Protein AF-A0A9D2KM12-F1 (afdb_monomer_lite)

Sequence (79 aa):
MKIVEVQERTPDLISRLLAVWEGSVRATHLFLSDGEIKSIKEYVPQAKGFYERMGFRVYKRTDYDEQGNPYPLLYMNLI

Secondary structure (DSSP, 8-state):
------S---HHHHHHHHHHHHHHHHHH-TTS-HHHHHHHHHHTTTHHHHHHHTTEEEEEEESS-TTS-S-PEEEEEE-

pLDDT: mean 92.52, std 5.44, range [70.94, 98.19]

Radius of gyration: 14.52 Å; chains: 1; bounding box: 33×31×32 Å

InterPro domains:
  IPR016181 Acyl-CoA N-acyltransferase [SSF55729] (44-77)

Structure (mmCIF, N/CA/C/O backbone):
data_AF-A0A9D2KM12-F1
#
_entry.id   AF-A0A9D2KM12-F1
#
loop_
_atom_site.group_PDB
_atom_site.id
_atom_site.type_s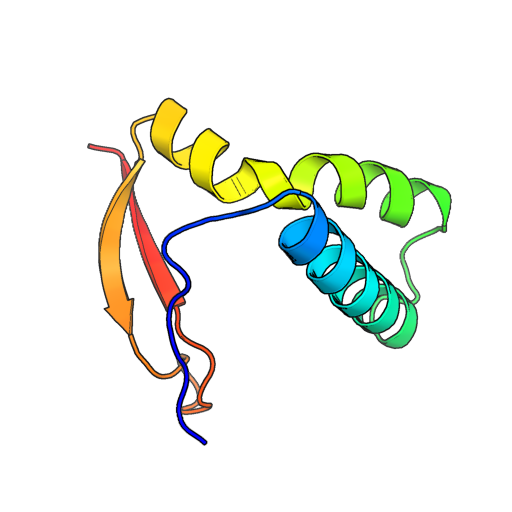ymbol
_atom_site.label_atom_id
_atom_site.label_alt_id
_atom_site.label_comp_id
_atom_site.label_asym_id
_atom_site.label_entity_id
_atom_site.label_seq_id
_atom_site.pdbx_PDB_ins_code
_atom_site.Cartn_x
_atom_site.Cartn_y
_atom_site.Cartn_z
_atom_site.occupancy
_atom_site.B_iso_or_equiv
_atom_site.auth_seq_id
_atom_site.auth_comp_id
_atom_site.auth_asym_id
_atom_site.auth_atom_id
_atom_site.pdbx_PDB_model_num
ATOM 1 N N . MET A 1 1 ? -16.326 -15.182 0.549 1.00 70.94 1 MET A N 1
ATOM 2 C CA . MET A 1 1 ? -14.909 -15.026 0.950 1.00 70.94 1 MET A CA 1
ATOM 3 C C . MET A 1 1 ? -14.881 -14.292 2.283 1.00 70.94 1 MET A C 1
ATOM 5 O O . MET A 1 1 ? -15.627 -13.334 2.417 1.00 70.94 1 MET A O 1
ATOM 9 N N . LYS A 1 2 ? -14.115 -14.756 3.280 1.00 75.81 2 LYS A N 1
ATOM 10 C CA . LYS A 1 2 ? -13.996 -14.074 4.582 1.00 75.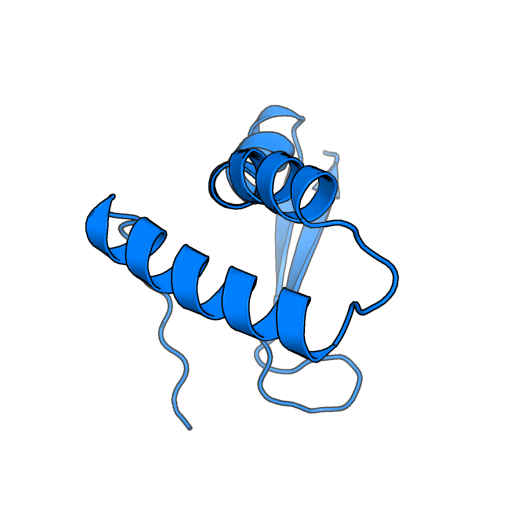81 2 LYS A CA 1
ATOM 11 C C . LYS A 1 2 ? -12.687 -13.293 4.600 1.00 75.81 2 LYS A C 1
ATOM 13 O O . LYS A 1 2 ? -11.630 -13.903 4.479 1.00 75.81 2 LYS A O 1
ATOM 18 N N . ILE A 1 3 ? -12.763 -11.973 4.728 1.00 77.88 3 ILE A N 1
ATOM 19 C CA . ILE A 1 3 ? -11.580 -11.114 4.830 1.00 77.88 3 ILE A CA 1
ATOM 20 C C . ILE A 1 3 ? -11.255 -10.936 6.307 1.00 77.88 3 ILE A C 1
ATOM 22 O O . ILE A 1 3 ? -12.126 -10.587 7.102 1.00 77.88 3 ILE A O 1
ATOM 26 N N . VAL A 1 4 ? -10.011 -11.227 6.674 1.00 81.81 4 VAL A N 1
ATOM 27 C CA . VAL A 1 4 ? -9.526 -11.147 8.053 1.00 81.81 4 VAL A CA 1
ATOM 28 C C . VAL A 1 4 ? -8.451 -10.075 8.119 1.00 81.81 4 VAL A C 1
ATOM 30 O O . VAL A 1 4 ? -7.509 -10.087 7.329 1.00 81.81 4 VAL A O 1
ATOM 33 N N . GLU A 1 5 ? -8.603 -9.143 9.055 1.00 81.62 5 GLU A N 1
ATOM 34 C CA . GLU A 1 5 ? -7.582 -8.140 9.331 1.00 81.62 5 GLU A CA 1
ATOM 35 C C . GLU A 1 5 ? -6.464 -8.754 10.172 1.00 81.62 5 GLU A C 1
ATOM 37 O O . GLU A 1 5 ? -6.707 -9.341 11.229 1.00 81.62 5 GLU A O 1
ATOM 42 N N . VAL A 1 6 ? -5.230 -8.612 9.694 1.00 85.56 6 VAL A N 1
ATOM 43 C CA . VAL A 1 6 ? -4.046 -9.031 10.438 1.00 85.56 6 VAL A CA 1
ATOM 44 C C . VAL A 1 6 ? -3.586 -7.871 11.315 1.00 85.56 6 VAL A C 1
ATOM 46 O O . VAL A 1 6 ? -3.299 -6.787 10.810 1.00 85.56 6 VAL A O 1
ATOM 49 N N . GLN A 1 7 ? -3.502 -8.116 12.623 1.00 81.81 7 GLN A N 1
ATOM 50 C CA . GLN A 1 7 ? -3.072 -7.114 13.604 1.00 81.81 7 GLN A CA 1
ATOM 51 C C . GLN A 1 7 ? -1.558 -6.857 13.539 1.00 81.81 7 GLN A C 1
ATOM 53 O O . GLN A 1 7 ? -1.111 -5.719 13.655 1.00 81.81 7 GLN A O 1
ATOM 58 N N . GLU A 1 8 ? -0.762 -7.903 13.301 1.00 88.69 8 GLU A N 1
ATOM 59 C CA . GLU A 1 8 ? 0.699 -7.823 13.299 1.00 88.69 8 GLU A CA 1
ATOM 60 C C . GLU A 1 8 ? 1.284 -7.873 11.880 1.00 88.69 8 GLU A C 1
ATOM 62 O O . GLU A 1 8 ? 1.090 -8.823 11.121 1.00 88.69 8 GLU A O 1
ATOM 67 N N . ARG A 1 9 ? 2.043 -6.839 11.515 1.00 89.00 9 ARG A N 1
ATOM 68 C CA . ARG A 1 9 ? 2.682 -6.703 10.199 1.00 89.00 9 ARG A CA 1
ATOM 69 C C . ARG A 1 9 ? 4.111 -7.235 10.228 1.00 89.00 9 ARG A C 1
ATOM 71 O O . ARG A 1 9 ? 5.063 -6.461 10.149 1.00 89.00 9 ARG A O 1
ATOM 78 N N . THR A 1 10 ? 4.262 -8.549 10.365 1.00 94.12 10 THR A N 1
ATOM 79 C CA . THR A 1 10 ? 5.593 -9.172 10.398 1.00 94.12 10 THR A CA 1
ATOM 80 C C . THR A 1 10 ? 6.354 -8.937 9.081 1.00 94.12 10 THR A C 1
ATOM 82 O O . THR A 1 10 ? 5.729 -8.845 8.018 1.00 94.12 10 THR A O 1
ATOM 85 N N . PRO A 1 11 ? 7.700 -8.863 9.101 1.00 93.94 11 PRO A N 1
ATOM 86 C CA . PRO A 1 11 ? 8.490 -8.656 7.884 1.00 93.94 11 PRO A CA 1
ATOM 87 C C . PRO A 1 11 ? 8.244 -9.711 6.794 1.00 93.94 11 PRO A C 1
ATOM 89 O O . PRO A 1 11 ? 8.200 -9.371 5.612 1.00 93.94 11 PRO A O 1
ATOM 92 N N . ASP A 1 12 ? 8.036 -10.976 7.178 1.00 95.44 12 ASP A N 1
ATOM 93 C CA . ASP A 1 12 ? 7.717 -12.066 6.245 1.00 95.44 12 ASP A CA 1
ATOM 94 C C . ASP A 1 12 ? 6.376 -11.834 5.537 1.00 95.44 12 ASP A C 1
ATOM 96 O O . ASP A 1 12 ? 6.298 -11.860 4.306 1.00 95.44 12 ASP A O 1
ATOM 100 N N . LEU A 1 13 ? 5.328 -11.512 6.306 1.00 94.00 13 LEU A N 1
ATOM 101 C CA . LEU A 1 13 ? 4.011 -11.212 5.755 1.00 94.00 13 LEU A CA 1
ATOM 102 C C . LEU A 1 13 ? 4.080 -10.036 4.777 1.00 94.00 13 LEU A C 1
ATOM 104 O O . LEU A 1 13 ? 3.543 -10.117 3.674 1.00 94.00 13 LEU A O 1
ATOM 108 N N . ILE A 1 14 ? 4.767 -8.959 5.160 1.00 93.75 14 ILE A N 1
ATOM 109 C CA . ILE A 1 14 ? 4.939 -7.781 4.306 1.00 93.75 14 ILE A CA 1
ATOM 110 C C . ILE A 1 14 ? 5.690 -8.141 3.025 1.00 93.75 14 ILE A C 1
ATOM 112 O O . ILE A 1 14 ? 5.269 -7.734 1.945 1.00 93.75 14 ILE A O 1
ATOM 116 N N . SER A 1 15 ? 6.738 -8.959 3.112 1.00 95.38 15 SER A N 1
ATOM 117 C CA . SER A 1 15 ? 7.506 -9.407 1.945 1.00 95.38 15 SER A CA 1
ATOM 118 C C . SER A 1 15 ? 6.644 -10.214 0.969 1.00 95.38 15 SER A C 1
ATOM 120 O O . SER A 1 15 ? 6.688 -9.986 -0.241 1.00 95.38 15 SER A O 1
ATOM 122 N N . ARG A 1 16 ? 5.790 -11.106 1.487 1.00 96.25 16 ARG A N 1
ATOM 123 C CA . ARG A 1 16 ? 4.840 -11.890 0.683 1.00 96.25 16 ARG A CA 1
ATOM 124 C C . ARG A 1 16 ? 3.777 -11.013 0.024 1.00 96.25 16 ARG A C 1
ATOM 126 O O . ARG A 1 16 ? 3.493 -11.189 -1.159 1.00 96.25 16 ARG A O 1
ATOM 133 N N . LEU A 1 17 ? 3.216 -10.050 0.755 1.00 94.88 17 LEU A N 1
ATOM 134 C CA . LEU A 1 17 ? 2.237 -9.106 0.207 1.00 94.88 17 LEU A CA 1
ATOM 135 C C . LEU A 1 17 ? 2.860 -8.192 -0.855 1.00 94.88 17 LEU A C 1
ATOM 137 O O . LEU A 1 17 ? 2.234 -7.940 -1.881 1.00 94.88 17 LEU A O 1
ATOM 141 N N . LEU A 1 18 ? 4.107 -7.757 -0.659 1.00 96.75 18 LEU A N 1
ATOM 142 C CA . LEU A 1 18 ? 4.848 -6.977 -1.649 1.00 96.75 18 LEU A CA 1
ATOM 143 C C . LEU A 1 18 ? 5.096 -7.752 -2.947 1.00 96.75 18 LEU A C 1
ATOM 145 O O . LEU A 1 18 ? 5.079 -7.145 -4.015 1.00 96.75 18 LEU A O 1
ATOM 149 N N . ALA A 1 19 ? 5.311 -9.069 -2.879 1.00 97.31 19 ALA A N 1
ATOM 150 C CA . ALA A 1 19 ? 5.447 -9.90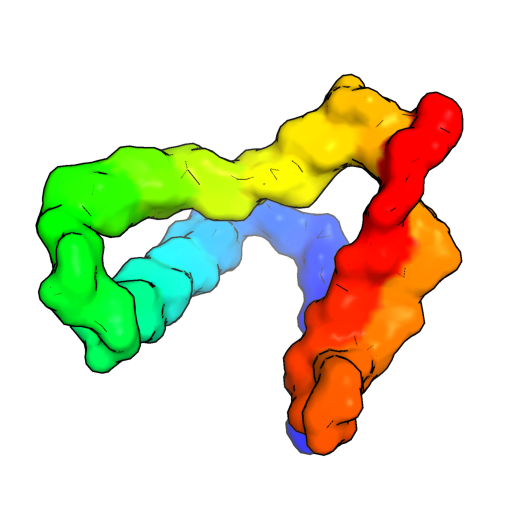2 -4.074 1.00 97.31 19 ALA A CA 1
ATOM 151 C C . ALA A 1 19 ? 4.133 -9.974 -4.872 1.00 97.31 19 ALA A C 1
ATOM 153 O O . ALA A 1 19 ? 4.141 -9.823 -6.093 1.00 97.31 19 ALA A O 1
ATOM 154 N N . VAL A 1 20 ? 2.997 -10.143 -4.184 1.00 97.00 20 VAL A N 1
ATOM 155 C CA . VAL A 1 20 ? 1.663 -10.139 -4.815 1.00 97.00 20 VAL A CA 1
ATOM 156 C C . VAL A 1 20 ? 1.348 -8.774 -5.429 1.00 97.00 20 VAL A C 1
ATOM 158 O O . VAL A 1 20 ? 0.871 -8.697 -6.564 1.00 97.00 20 VAL A O 1
ATOM 161 N N . TRP A 1 21 ? 1.639 -7.697 -4.697 1.00 97.25 21 TRP A N 1
ATOM 162 C CA . TRP A 1 21 ? 1.472 -6.329 -5.177 1.00 97.25 21 TRP A CA 1
ATOM 163 C C . TRP A 1 21 ? 2.312 -6.077 -6.434 1.00 97.25 21 TRP A C 1
ATOM 165 O O . TRP A 1 21 ? 1.765 -5.654 -7.449 1.00 97.25 21 TRP A O 1
ATOM 175 N N . GLU A 1 22 ? 3.605 -6.417 -6.411 1.00 97.94 22 GLU A N 1
ATOM 176 C CA . GLU A 1 22 ? 4.493 -6.206 -7.557 1.00 97.94 22 GLU A CA 1
ATOM 177 C C . GLU A 1 22 ? 4.014 -6.984 -8.789 1.00 97.94 22 GLU A C 1
ATOM 179 O O . GLU A 1 22 ? 3.944 -6.415 -9.877 1.00 97.94 22 GLU A O 1
ATOM 184 N N . GLY A 1 23 ? 3.626 -8.255 -8.628 1.00 97.94 23 GLY A N 1
ATOM 185 C CA . GLY A 1 23 ? 3.080 -9.056 -9.727 1.00 97.94 23 GLY A CA 1
ATOM 186 C C . GLY A 1 23 ? 1.812 -8.446 -10.336 1.00 97.94 23 GLY A C 1
ATOM 187 O O . GLY A 1 23 ? 1.679 -8.388 -11.557 1.00 97.94 23 GLY A O 1
ATOM 188 N N . SER A 1 24 ? 0.913 -7.925 -9.497 1.00 97.81 24 SER A N 1
ATOM 189 C CA . SER A 1 24 ? -0.340 -7.293 -9.938 1.00 97.81 24 SER A CA 1
ATOM 190 C C . SER A 1 24 ? -0.096 -5.970 -10.673 1.00 97.81 24 SER A C 1
ATOM 192 O O . SER A 1 24 ? -0.719 -5.706 -11.705 1.00 97.81 24 SER A O 1
ATOM 194 N N . VAL A 1 25 ? 0.840 -5.153 -10.176 1.00 97.50 25 VAL A N 1
ATOM 195 C CA . VAL A 1 25 ? 1.244 -3.890 -10.814 1.00 97.50 25 VAL A CA 1
ATOM 196 C C . VAL A 1 25 ? 1.875 -4.173 -12.171 1.00 97.50 25 VAL A C 1
ATOM 198 O O . VAL A 1 25 ? 1.425 -3.619 -13.169 1.00 97.50 25 VAL A O 1
ATOM 201 N N . ARG A 1 26 ? 2.832 -5.104 -12.244 1.00 97.81 26 ARG A N 1
ATOM 202 C CA . ARG A 1 26 ? 3.469 -5.509 -13.508 1.00 97.81 26 ARG A CA 1
ATOM 203 C C . ARG A 1 26 ? 2.470 -6.033 -14.541 1.00 97.81 26 ARG A C 1
ATOM 205 O O . ARG A 1 26 ? 2.665 -5.814 -15.729 1.00 97.81 26 ARG A O 1
ATOM 212 N N . ALA A 1 27 ? 1.407 -6.707 -14.100 1.00 98.19 27 ALA A N 1
ATOM 213 C CA . ALA A 1 27 ? 0.394 -7.263 -14.994 1.00 98.19 27 ALA A CA 1
ATOM 214 C C . ALA A 1 27 ? -0.560 -6.213 -15.594 1.00 98.19 27 ALA A C 1
ATOM 216 O O . ALA A 1 27 ? -1.122 -6.451 -16.659 1.00 98.19 27 ALA A O 1
ATOM 217 N N . THR A 1 28 ? -0.777 -5.077 -14.922 1.00 97.69 28 THR A N 1
ATOM 218 C CA . THR A 1 28 ? -1.841 -4.118 -15.289 1.00 97.69 28 THR A CA 1
ATOM 219 C C . THR A 1 28 ? -1.337 -2.708 -15.601 1.00 97.69 28 THR A C 1
ATOM 221 O O . THR A 1 28 ? -1.927 -2.013 -16.422 1.00 97.69 28 THR A O 1
ATOM 224 N N . HIS A 1 29 ? -0.228 -2.281 -15.000 1.00 96.69 29 HIS A N 1
ATOM 225 C CA . HIS A 1 29 ? 0.330 -0.935 -15.130 1.00 96.69 29 HIS A CA 1
ATOM 226 C C . HIS A 1 29 ? 1.501 -0.927 -16.123 1.00 96.69 29 HIS A C 1
ATOM 228 O O . HIS A 1 29 ? 2.623 -0.567 -15.779 1.00 96.69 29 HIS A O 1
ATOM 234 N N . LEU A 1 30 ? 1.227 -1.309 -17.378 1.00 97.25 30 LEU A N 1
ATOM 235 C CA . LEU A 1 30 ? 2.223 -1.427 -18.464 1.00 97.25 30 LEU A CA 1
ATOM 236 C C . LEU A 1 30 ? 2.919 -0.102 -18.840 1.00 97.25 30 LEU A C 1
ATOM 238 O O . LEU A 1 30 ? 3.839 -0.094 -19.652 1.00 97.25 30 LEU A O 1
ATOM 242 N N . PHE A 1 31 ? 2.459 1.016 -18.278 1.00 97.62 31 PHE A N 1
ATOM 243 C CA . PHE A 1 31 ? 3.032 2.345 -18.468 1.00 97.62 31 PHE A CA 1
ATOM 244 C C . PHE A 1 31 ? 4.180 2.662 -17.496 1.00 97.62 31 PHE A C 1
ATOM 246 O O . PHE A 1 31 ? 4.883 3.644 -17.712 1.00 97.62 31 PHE A O 1
ATOM 253 N N . LEU A 1 32 ? 4.358 1.869 -16.433 1.00 97.75 32 LEU A N 1
ATOM 254 C CA . LEU A 1 32 ? 5.445 2.040 -15.470 1.00 97.75 32 LEU A CA 1
ATOM 255 C C . LEU A 1 32 ? 6.677 1.245 -15.901 1.00 97.75 32 LEU A C 1
ATOM 257 O O . LEU A 1 32 ? 6.584 0.079 -16.288 1.0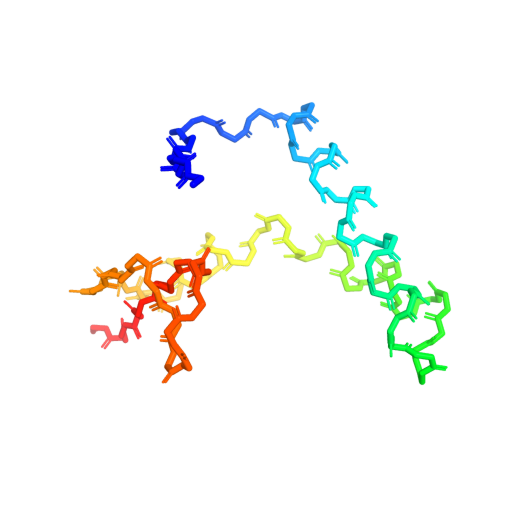0 97.75 32 LEU A O 1
ATOM 261 N N . SER A 1 33 ? 7.848 1.853 -15.758 1.00 98.12 33 SER A N 1
ATOM 262 C CA . SER A 1 33 ? 9.126 1.161 -15.897 1.00 98.12 33 SER A CA 1
ATOM 263 C C . SER A 1 33 ? 9.454 0.301 -14.670 1.00 98.12 33 SER A C 1
ATOM 265 O O . SER A 1 33 ? 8.976 0.534 -13.557 1.00 98.12 33 SER A O 1
ATOM 267 N N . ASP A 1 34 ? 10.365 -0.660 -14.840 1.00 97.12 34 ASP A N 1
ATOM 268 C CA . ASP A 1 34 ? 10.886 -1.475 -13.734 1.00 97.12 34 ASP A CA 1
ATOM 269 C C . ASP A 1 34 ? 11.509 -0.642 -12.609 1.00 97.12 34 ASP A C 1
ATOM 271 O O . ASP A 1 34 ? 11.439 -1.027 -11.439 1.00 97.12 34 ASP A O 1
ATOM 275 N N . GLY A 1 35 ? 12.134 0.484 -12.962 1.00 97.88 35 GLY A N 1
ATOM 276 C CA . GLY A 1 35 ? 12.710 1.417 -11.999 1.00 97.88 35 GLY A CA 1
ATOM 277 C C . GLY A 1 35 ? 11.632 2.064 -11.137 1.00 97.88 35 GLY A C 1
ATOM 278 O O . GLY A 1 35 ? 11.724 2.022 -9.914 1.00 97.88 35 GLY A O 1
ATOM 279 N N . GLU A 1 36 ? 10.571 2.578 -11.761 1.00 98.00 36 GLU A N 1
ATOM 280 C CA . GLU A 1 36 ? 9.449 3.204 -11.053 1.00 98.00 36 GLU A CA 1
ATOM 281 C C . GLU A 1 36 ? 8.713 2.208 -10.157 1.00 98.00 36 GLU A C 1
ATOM 283 O O . GLU A 1 36 ? 8.417 2.527 -9.006 1.00 98.00 36 GLU A O 1
ATOM 288 N N . ILE A 1 37 ? 8.478 0.978 -10.633 1.00 97.88 37 ILE A N 1
ATOM 289 C CA . ILE A 1 37 ? 7.861 -0.075 -9.814 1.00 97.88 37 ILE A CA 1
ATOM 290 C C . ILE A 1 37 ? 8.711 -0.345 -8.569 1.00 97.88 37 ILE A C 1
ATOM 292 O O . ILE A 1 37 ? 8.164 -0.423 -7.467 1.00 97.88 37 ILE A O 1
ATOM 296 N N . LYS A 1 38 ? 10.041 -0.452 -8.714 1.00 96.62 38 LYS A N 1
ATOM 297 C CA . LYS A 1 38 ? 10.953 -0.651 -7.576 1.00 96.62 38 LYS A CA 1
ATOM 298 C C . LYS A 1 38 ? 10.912 0.522 -6.601 1.00 96.62 38 LYS A C 1
ATOM 300 O O . LYS A 1 38 ? 10.759 0.279 -5.410 1.00 96.62 38 LYS A O 1
ATOM 305 N N . SER A 1 39 ? 10.979 1.760 -7.089 1.00 96.69 39 SER A N 1
ATOM 306 C CA . SER A 1 39 ? 10.907 2.950 -6.235 1.00 96.69 39 SER A CA 1
ATOM 307 C C . SER A 1 39 ? 9.576 3.047 -5.487 1.00 96.69 39 SER A C 1
ATOM 309 O O . SER A 1 39 ? 9.568 3.312 -4.293 1.00 96.69 39 SER A O 1
ATOM 311 N N . ILE A 1 40 ? 8.441 2.770 -6.137 1.00 96.38 40 ILE A N 1
ATOM 312 C CA . ILE A 1 40 ? 7.130 2.773 -5.467 1.00 96.38 40 ILE A CA 1
ATOM 313 C C . ILE A 1 40 ? 7.069 1.671 -4.401 1.00 96.38 40 ILE A C 1
ATOM 315 O O . ILE A 1 40 ? 6.595 1.920 -3.291 1.00 96.38 40 ILE A O 1
ATOM 319 N N . LYS A 1 41 ? 7.581 0.470 -4.710 1.00 96.00 41 LYS A N 1
ATOM 320 C CA . LYS A 1 41 ? 7.588 -0.689 -3.801 1.00 96.00 41 LYS A CA 1
ATOM 321 C C . LYS A 1 41 ? 8.203 -0.365 -2.439 1.00 96.00 41 LYS A C 1
ATOM 323 O O . LYS A 1 41 ? 7.731 -0.885 -1.429 1.00 96.00 41 LYS A O 1
ATOM 328 N N . GLU A 1 42 ? 9.222 0.493 -2.404 1.00 94.88 42 GLU A N 1
ATOM 329 C CA . GLU A 1 42 ? 9.906 0.903 -1.173 1.00 94.88 42 GLU A CA 1
ATOM 330 C C . GLU A 1 42 ? 8.995 1.649 -0.192 1.00 94.88 42 GLU A C 1
ATOM 332 O O . GLU A 1 42 ? 9.219 1.532 1.012 1.00 94.88 42 GLU A O 1
ATOM 337 N N . TYR A 1 43 ? 7.963 2.350 -0.687 1.00 93.00 43 TYR A N 1
ATOM 338 C CA . TYR A 1 43 ? 7.035 3.171 0.107 1.00 93.00 43 TYR A CA 1
ATOM 339 C C . TYR A 1 43 ? 5.722 2.462 0.485 1.00 93.00 43 TYR A C 1
ATOM 341 O O . TYR A 1 43 ? 5.004 2.901 1.392 1.00 93.00 43 TYR A O 1
ATOM 349 N N . VAL A 1 44 ? 5.373 1.371 -0.206 1.00 92.88 44 VAL A N 1
ATOM 350 C CA . VAL A 1 44 ? 4.094 0.660 -0.012 1.00 92.88 44 VAL A CA 1
ATOM 351 C C . VAL A 1 44 ? 3.890 0.195 1.440 1.00 92.88 44 VAL A C 1
ATOM 353 O O . VAL A 1 44 ? 2.811 0.442 1.989 1.00 92.88 44 VAL A O 1
ATOM 356 N N . PRO A 1 45 ? 4.874 -0.429 2.124 1.00 92.88 45 PRO A N 1
ATOM 357 C CA . PRO A 1 45 ? 4.667 -0.916 3.489 1.00 92.88 45 PRO A CA 1
ATOM 358 C C . PRO A 1 45 ? 4.410 0.192 4.515 1.00 92.88 45 PRO A C 1
ATOM 360 O O . PRO A 1 45 ? 3.714 -0.033 5.510 1.00 92.88 45 PRO A O 1
ATOM 363 N N . GLN A 1 46 ? 4.972 1.382 4.293 1.00 90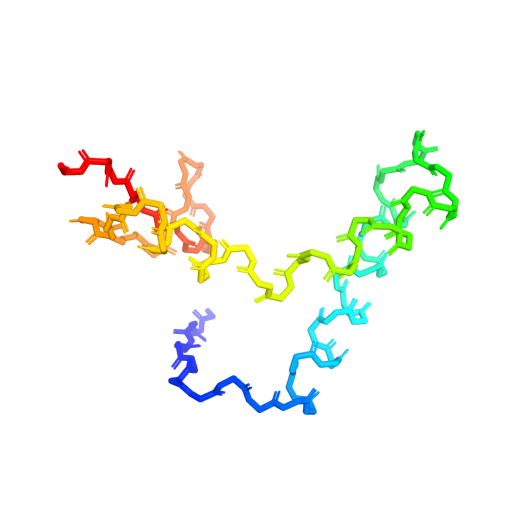.88 46 GLN A N 1
ATOM 364 C CA . GLN A 1 46 ? 4.948 2.488 5.247 1.00 90.88 46 GLN A CA 1
ATOM 365 C C . GLN A 1 46 ? 3.768 3.436 5.020 1.00 90.88 46 GLN A C 1
ATOM 367 O O . GLN A 1 46 ? 3.498 4.247 5.904 1.00 90.88 46 GLN A O 1
ATOM 372 N N . ALA A 1 47 ? 3.039 3.323 3.903 1.00 89.31 47 ALA A N 1
ATOM 373 C CA . ALA A 1 47 ? 1.980 4.255 3.510 1.00 89.31 47 ALA A CA 1
ATOM 374 C C . ALA A 1 47 ? 0.965 4.542 4.633 1.00 89.31 47 ALA A C 1
ATOM 376 O O . ALA A 1 47 ? 0.720 5.698 4.968 1.00 89.31 47 ALA A O 1
ATOM 377 N N . LYS A 1 48 ? 0.435 3.504 5.300 1.00 86.94 48 LYS A N 1
ATOM 378 C CA . LYS A 1 48 ? -0.502 3.688 6.430 1.00 86.94 48 LYS A CA 1
ATOM 379 C C . LYS A 1 48 ? 0.125 4.497 7.571 1.00 86.94 48 LYS A C 1
ATOM 381 O O . LYS A 1 48 ? -0.459 5.478 8.016 1.00 86.94 48 LYS A O 1
ATOM 386 N N . GLY A 1 49 ? 1.323 4.105 8.006 1.00 89.12 49 GLY A N 1
ATOM 387 C CA . GLY A 1 49 ? 2.030 4.785 9.093 1.00 89.12 49 GLY A CA 1
ATOM 388 C C . GLY A 1 49 ? 2.458 6.209 8.727 1.00 89.12 49 GLY A C 1
ATOM 389 O O . GLY A 1 49 ? 2.544 7.068 9.597 1.00 89.12 49 GLY A O 1
ATOM 390 N N . PHE A 1 50 ? 2.706 6.482 7.444 1.00 91.31 50 PHE A N 1
ATOM 391 C CA . PHE A 1 50 ? 2.966 7.827 6.942 1.00 91.31 50 PHE A CA 1
ATOM 392 C C . PHE A 1 50 ? 1.753 8.741 7.153 1.00 91.31 50 PHE A C 1
ATOM 394 O O . PHE A 1 50 ? 1.903 9.783 7.788 1.00 91.31 50 PHE A O 1
ATOM 401 N N . TYR A 1 51 ? 0.556 8.325 6.725 1.00 90.62 51 TYR A N 1
ATOM 402 C CA . TYR A 1 51 ? -0.666 9.108 6.939 1.00 90.62 51 TYR A CA 1
ATOM 403 C C . TYR A 1 51 ? -0.985 9.287 8.428 1.00 90.62 51 TYR A C 1
ATOM 405 O O . TYR A 1 51 ? -1.300 10.394 8.857 1.00 90.62 51 TYR A O 1
ATOM 413 N N . GLU A 1 52 ? -0.813 8.241 9.239 1.00 91.44 52 GLU A N 1
ATOM 414 C CA . GLU A 1 52 ? -0.991 8.332 10.695 1.00 91.44 52 GLU A CA 1
ATOM 415 C C . GLU A 1 52 ? -0.043 9.362 11.331 1.00 91.44 52 GLU A C 1
ATOM 417 O O . GLU A 1 52 ? -0.472 10.172 12.152 1.00 91.44 52 GLU A O 1
ATOM 422 N N . ARG A 1 53 ? 1.232 9.400 10.916 1.00 93.06 53 ARG A N 1
ATOM 423 C CA . ARG A 1 53 ? 2.199 10.411 11.385 1.00 93.06 53 ARG A CA 1
ATOM 424 C C . ARG A 1 53 ? 1.887 11.823 10.899 1.00 93.06 53 ARG A C 1
ATOM 426 O O . ARG A 1 53 ? 2.219 12.775 11.595 1.00 93.06 53 ARG A O 1
ATOM 433 N N . MET A 1 54 ? 1.252 11.965 9.739 1.00 93.12 54 MET A N 1
ATOM 434 C CA . MET A 1 54 ? 0.753 13.254 9.252 1.00 93.12 54 MET A CA 1
ATOM 435 C C . MET A 1 54 ? -0.490 13.748 10.010 1.00 93.12 54 MET A C 1
ATOM 437 O O . MET A 1 54 ? -0.980 14.830 9.710 1.00 93.12 54 MET A O 1
ATOM 441 N N . GLY A 1 55 ? -1.003 12.982 10.980 1.00 94.25 55 GLY A N 1
ATOM 442 C CA . GLY A 1 55 ? -2.179 13.343 11.773 1.00 94.25 55 GLY A CA 1
ATOM 443 C C . GLY A 1 55 ? -3.495 12.803 11.215 1.00 94.25 55 GLY A C 1
ATOM 444 O O . GLY A 1 55 ? -4.545 13.042 11.812 1.00 94.25 55 GLY A O 1
ATOM 445 N N . PHE A 1 56 ? -3.465 12.041 10.117 1.00 96.00 56 PHE A N 1
ATOM 446 C CA . PHE A 1 56 ? -4.672 11.400 9.612 1.00 96.00 56 PHE A CA 1
ATOM 447 C C . PHE A 1 56 ? -5.111 10.273 10.540 1.00 96.00 56 PHE A C 1
ATOM 449 O O . PHE A 1 56 ? -4.298 9.465 10.996 1.00 96.00 56 PHE A O 1
ATOM 456 N N . ARG A 1 57 ? -6.419 10.160 10.769 1.00 93.81 57 ARG A N 1
ATOM 457 C CA . ARG A 1 57 ? -6.999 9.034 11.506 1.00 93.81 57 ARG A CA 1
ATOM 458 C C . ARG A 1 57 ? -8.067 8.342 10.684 1.00 93.81 57 ARG A C 1
ATOM 460 O O . ARG A 1 57 ? -8.825 8.983 9.963 1.00 93.81 57 ARG A O 1
ATOM 467 N N . VAL A 1 58 ? -8.129 7.017 10.810 1.00 92.00 58 VAL A N 1
ATOM 468 C CA . VAL A 1 58 ? -9.238 6.236 10.256 1.00 92.00 58 VAL A CA 1
ATOM 469 C C . VAL A 1 58 ? -10.506 6.616 11.017 1.00 92.00 58 VAL A C 1
ATOM 471 O O . VAL A 1 58 ? -10.557 6.443 12.233 1.00 92.00 58 VAL A O 1
ATOM 474 N N . TYR A 1 59 ? -11.525 7.104 10.313 1.00 93.88 59 TYR A N 1
ATOM 475 C CA . TYR A 1 59 ? -12.834 7.417 10.906 1.00 93.88 59 TYR A CA 1
ATOM 476 C C . TYR A 1 59 ? -13.940 6.473 10.424 1.00 93.88 59 TYR A C 1
ATOM 478 O O . TYR A 1 59 ? -15.009 6.405 11.028 1.00 93.88 59 TYR A O 1
ATOM 486 N N . LYS A 1 60 ? -13.702 5.737 9.333 1.00 92.81 60 LYS A N 1
ATOM 487 C CA . LYS A 1 60 ? -14.643 4.755 8.793 1.00 92.81 60 LYS A CA 1
ATOM 488 C C . LYS A 1 60 ? -13.895 3.627 8.090 1.00 92.81 60 LYS A C 1
ATOM 490 O O . LYS A 1 60 ? -12.886 3.850 7.424 1.00 92.81 60 LYS A O 1
ATOM 495 N N . ARG A 1 61 ? -14.438 2.417 8.203 1.00 91.06 61 ARG A N 1
ATOM 496 C CA . ARG A 1 61 ? -14.054 1.239 7.422 1.00 91.06 61 ARG A CA 1
ATOM 497 C C . ARG A 1 61 ? -15.296 0.649 6.766 1.00 91.06 61 ARG A C 1
ATOM 499 O O . ARG A 1 61 ? -16.384 0.717 7.333 1.00 91.06 61 ARG A O 1
ATOM 506 N N . THR A 1 62 ? -15.129 0.094 5.576 1.00 93.25 62 THR A N 1
ATOM 507 C CA . THR A 1 62 ? -16.187 -0.615 4.841 1.00 93.25 62 THR A CA 1
ATOM 508 C C . THR A 1 62 ? -15.676 -1.979 4.414 1.00 93.25 62 THR A C 1
ATOM 510 O O . THR A 1 62 ? -14.479 -2.119 4.181 1.00 93.25 62 THR A O 1
ATOM 513 N N . ASP A 1 63 ? -16.563 -2.969 4.330 1.00 91.06 63 ASP A N 1
ATOM 514 C CA . ASP A 1 63 ? -16.213 -4.317 3.860 1.00 91.06 63 ASP A CA 1
ATOM 515 C C . ASP A 1 63 ? -16.221 -4.431 2.327 1.00 91.06 63 ASP A C 1
ATOM 517 O O . ASP A 1 63 ? -15.617 -5.353 1.778 1.00 91.06 63 ASP A O 1
ATOM 521 N N . TYR A 1 64 ? -16.876 -3.481 1.653 1.00 90.94 64 TYR A N 1
ATOM 522 C CA . TYR A 1 64 ? -17.032 -3.428 0.204 1.00 90.94 64 TYR A CA 1
ATOM 523 C C . TYR A 1 64 ? -16.599 -2.068 -0.341 1.00 90.94 64 TYR A C 1
ATOM 525 O O . TYR A 1 64 ? -16.731 -1.056 0.351 1.00 90.94 64 TYR A O 1
ATOM 533 N N . ASP A 1 65 ? -16.110 -2.057 -1.579 1.00 91.81 65 ASP A N 1
ATOM 534 C CA . ASP A 1 65 ? -15.817 -0.828 -2.312 1.00 91.81 65 ASP A CA 1
ATOM 535 C C . ASP A 1 65 ? -17.101 -0.150 -2.833 1.00 91.81 65 ASP A C 1
ATOM 537 O O . ASP A 1 65 ? -18.223 -0.612 -2.609 1.00 91.81 65 ASP A O 1
ATOM 541 N N . GLU A 1 66 ? -16.944 0.962 -3.551 1.00 92.56 66 GLU A N 1
ATOM 542 C CA . GLU A 1 66 ? -18.063 1.736 -4.107 1.00 92.56 66 GLU A CA 1
ATOM 543 C C . GLU A 1 66 ? -18.859 0.985 -5.192 1.00 92.56 66 GLU A C 1
ATOM 545 O O . GLU A 1 66 ? -19.985 1.369 -5.502 1.00 92.56 66 GLU A O 1
ATOM 550 N N . GLN A 1 67 ? -18.304 -0.095 -5.750 1.00 94.19 67 GLN A N 1
ATOM 551 C CA . GLN A 1 67 ? -18.951 -0.951 -6.747 1.00 94.19 67 GLN A CA 1
ATOM 552 C C . GLN A 1 67 ? -19.582 -2.209 -6.119 1.00 94.19 67 GLN A C 1
ATOM 554 O O . GLN A 1 67 ? -20.201 -3.002 -6.826 1.00 94.19 67 GLN A O 1
ATOM 559 N N . GLY A 1 68 ? -19.451 -2.401 -4.801 1.00 92.19 68 GLY A N 1
ATOM 560 C CA . GLY A 1 68 ? -19.951 -3.575 -4.085 1.00 92.19 68 GLY A CA 1
ATOM 561 C C . GLY A 1 68 ? -19.016 -4.788 -4.124 1.00 92.19 68 GLY A C 1
ATOM 562 O O . GLY A 1 68 ? -19.412 -5.872 -3.692 1.00 92.19 68 GLY A O 1
ATOM 563 N N . ASN A 1 69 ? -17.778 -4.643 -4.605 1.00 90.44 69 ASN A N 1
ATOM 564 C CA . ASN A 1 69 ? -16.786 -5.716 -4.553 1.00 90.44 69 ASN A CA 1
ATOM 565 C C . ASN A 1 69 ? -16.218 -5.846 -3.134 1.00 90.44 69 ASN A C 1
ATOM 567 O O . ASN A 1 69 ? -16.094 -4.839 -2.436 1.00 90.44 69 ASN A O 1
ATOM 571 N N . PRO A 1 70 ? -15.816 -7.050 -2.688 1.00 89.88 70 PRO A N 1
ATOM 572 C CA . PRO A 1 70 ? -15.301 -7.280 -1.339 1.00 89.88 70 PRO A CA 1
ATOM 573 C C . PRO A 1 70 ? -13.840 -6.806 -1.202 1.00 89.88 70 PRO A C 1
ATOM 575 O O . PRO A 1 70 ? -12.943 -7.594 -0.908 1.00 89.88 70 PRO A O 1
ATOM 578 N N . TYR A 1 71 ? -13.587 -5.519 -1.439 1.00 87.50 71 TYR A N 1
ATOM 579 C CA . TYR A 1 71 ? -12.298 -4.855 -1.252 1.00 87.50 71 TYR A CA 1
ATOM 580 C C . TYR A 1 71 ? -12.443 -3.779 -0.165 1.00 87.50 71 TYR A C 1
ATOM 582 O O . TYR A 1 71 ? -12.870 -2.664 -0.459 1.00 87.50 71 TYR A O 1
ATOM 590 N N . PRO A 1 72 ? -12.124 -4.096 1.106 1.00 89.62 72 PRO A N 1
ATOM 591 C CA . PRO A 1 72 ? -12.367 -3.185 2.215 1.00 89.62 72 PRO A CA 1
ATOM 592 C C . PRO A 1 72 ? -11.620 -1.857 2.081 1.00 89.62 72 PRO A C 1
ATOM 594 O O . PRO A 1 72 ? -10.400 -1.846 1.905 1.00 89.62 72 PRO A O 1
ATOM 597 N N . LEU A 1 73 ? -12.333 -0.742 2.253 1.00 91.38 73 LEU A N 1
ATOM 598 C CA . LEU A 1 73 ? -11.755 0.605 2.227 1.00 91.38 73 LEU A CA 1
ATOM 599 C C . LEU A 1 73 ? -11.595 1.179 3.638 1.00 91.38 73 LEU A C 1
ATOM 601 O O . LEU A 1 73 ? -12.481 1.031 4.488 1.00 91.38 73 LEU A O 1
ATOM 605 N N . LEU A 1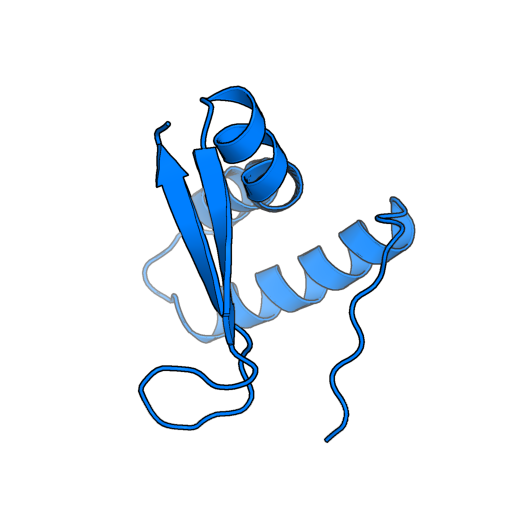 74 ? -10.476 1.875 3.860 1.00 90.94 74 LEU A N 1
ATOM 606 C CA . LEU A 1 74 ? -10.227 2.712 5.034 1.00 90.94 74 LEU A CA 1
ATOM 607 C C . LEU A 1 74 ? -10.381 4.181 4.641 1.00 90.94 74 LEU A C 1
ATOM 609 O O . LEU A 1 74 ? -9.643 4.677 3.795 1.00 90.94 74 LEU A O 1
ATOM 613 N N . TYR A 1 75 ? -11.307 4.880 5.288 1.00 92.56 75 TYR A N 1
ATOM 614 C CA . TYR A 1 75 ? -11.482 6.317 5.125 1.00 92.56 75 TYR A CA 1
ATOM 615 C C . TYR A 1 75 ? -10.736 7.036 6.239 1.00 92.56 75 TYR A C 1
ATOM 617 O O . TYR A 1 75 ? -10.948 6.756 7.426 1.00 92.56 75 TYR A O 1
ATOM 625 N N . MET A 1 76 ? -9.866 7.962 5.847 1.00 93.81 76 MET A N 1
ATOM 626 C CA . MET A 1 76 ? -9.040 8.742 6.759 1.00 93.81 76 MET A CA 1
ATOM 627 C C . MET A 1 76 ? -9.328 10.233 6.593 1.00 93.81 76 MET A C 1
ATOM 629 O O . MET A 1 76 ? -9.542 10.697 5.476 1.00 93.81 76 MET A O 1
ATOM 633 N N . ASN A 1 77 ? -9.324 10.984 7.691 1.00 94.25 77 ASN A N 1
ATOM 634 C CA . ASN A 1 77 ? -9.409 12.442 7.683 1.00 94.25 77 ASN A CA 1
ATOM 635 C C . ASN A 1 77 ? -8.255 13.048 8.484 1.00 94.25 77 ASN A C 1
ATOM 637 O O . ASN A 1 77 ? -7.719 12.407 9.389 1.00 94.25 77 ASN A O 1
ATOM 641 N N . LEU A 1 78 ? -7.860 14.266 8.118 1.00 92.88 78 LEU A N 1
ATOM 642 C CA . LEU A 1 78 ? -6.948 15.076 8.917 1.00 92.88 78 LEU A CA 1
ATOM 643 C C . LEU A 1 78 ? -7.759 15.713 10.050 1.00 92.88 78 LEU A C 1
ATOM 645 O O . LEU A 1 78 ? -8.828 16.270 9.784 1.00 92.88 78 LEU A O 1
ATOM 649 N N . ILE A 1 79 ? -7.278 15.577 11.285 1.00 78.88 79 ILE A N 1
ATOM 650 C CA . ILE A 1 79 ? -7.893 16.167 12.484 1.00 78.88 79 ILE A CA 1
ATOM 651 C C . ILE A 1 79 ? -7.143 17.437 12.862 1.00 78.88 79 ILE A C 1
ATOM 653 O O . ILE A 1 79 ? -5.893 17.400 12.806 1.00 78.88 79 ILE A O 1
#

Organism: NCBI:txid2838633

Foldseek 3Di:
DDDDDDPDDDPVNLVVVLVVVLVVCVVPVVVDDPVRSVVVSVCVVCVVVVCVVVQKDFPDKDCADPVRHRDIDTDIDHD